Protein AF-A0A4Q5P368-F1 (afdb_monomer_lite)

Structure (mmCIF, N/CA/C/O backbone):
data_AF-A0A4Q5P368-F1
#
_entry.id   AF-A0A4Q5P368-F1
#
loop_
_atom_site.group_PDB
_atom_site.id
_atom_site.type_symbol
_atom_site.label_atom_id
_atom_site.label_alt_id
_atom_site.label_comp_id
_atom_site.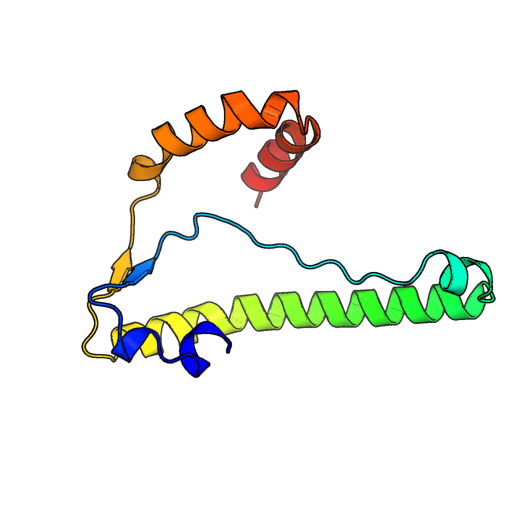label_asym_id
_atom_site.label_entity_id
_atom_site.label_seq_id
_atom_site.pdbx_PDB_ins_code
_atom_site.Cartn_x
_atom_site.Cartn_y
_atom_site.Cartn_z
_atom_site.occupancy
_atom_site.B_iso_or_equiv
_atom_site.auth_seq_id
_atom_site.auth_comp_id
_atom_site.auth_asym_id
_atom_site.auth_atom_id
_atom_site.pdbx_PDB_model_num
ATOM 1 N N . GLU A 1 1 ? -14.107 0.255 -7.461 1.00 48.56 1 GLU A N 1
ATOM 2 C CA . GLU A 1 1 ? -14.851 -0.869 -8.083 1.00 48.56 1 GLU A CA 1
ATOM 3 C C . GLU A 1 1 ? -14.920 -2.157 -7.254 1.00 48.56 1 GLU A C 1
ATOM 5 O O . GLU A 1 1 ? -16.021 -2.651 -7.049 1.00 48.56 1 GLU A O 1
ATOM 10 N N . PHE A 1 2 ? -13.805 -2.717 -6.761 1.00 55.09 2 PHE A N 1
ATOM 11 C CA . PHE A 1 2 ? -13.791 -4.059 -6.141 1.00 55.09 2 PHE A CA 1
ATOM 12 C C . PHE A 1 2 ? -14.780 -4.252 -4.971 1.00 55.09 2 PHE A C 1
ATOM 14 O O . PHE A 1 2 ? -15.536 -5.217 -4.956 1.00 55.09 2 PHE A O 1
ATOM 21 N N . SER A 1 3 ? -14.831 -3.333 -4.006 1.00 58.19 3 SER A N 1
ATOM 22 C CA . SER A 1 3 ? -15.691 -3.461 -2.816 1.00 58.19 3 SER A CA 1
ATOM 23 C C . SER A 1 3 ? -17.192 -3.336 -3.111 1.00 58.19 3 SER A C 1
ATOM 25 O O . SER A 1 3 ? -17.991 -4.014 -2.466 1.00 58.19 3 SER A O 1
ATOM 27 N N . TRP A 1 4 ? -17.582 -2.517 -4.093 1.00 58.75 4 TRP A N 1
ATOM 28 C CA . TRP A 1 4 ? -18.972 -2.428 -4.556 1.00 58.75 4 TRP A CA 1
ATOM 29 C C . TRP A 1 4 ? -19.362 -3.655 -5.378 1.00 58.75 4 TRP A C 1
ATOM 31 O O . TRP A 1 4 ? -20.405 -4.254 -5.139 1.00 58.75 4 TRP A O 1
ATOM 41 N N . ASN A 1 5 ? -18.497 -4.091 -6.295 1.00 64.62 5 ASN A N 1
ATOM 42 C CA . ASN A 1 5 ? -18.799 -5.208 -7.191 1.00 64.62 5 ASN A CA 1
ATOM 43 C C . ASN A 1 5 ? -18.919 -6.547 -6.442 1.00 64.62 5 ASN A C 1
ATOM 45 O O . ASN A 1 5 ? -19.706 -7.399 -6.845 1.00 64.62 5 ASN A O 1
ATOM 49 N N . GLN A 1 6 ? -18.213 -6.711 -5.318 1.00 74.62 6 GLN A N 1
ATOM 50 C CA . GLN A 1 6 ? -18.324 -7.893 -4.449 1.00 74.62 6 GLN A CA 1
ATOM 51 C C . GLN A 1 6 ? -19.521 -7.846 -3.481 1.00 74.62 6 GLN A C 1
ATOM 53 O O . GLN A 1 6 ? -19.762 -8.806 -2.752 1.00 74.62 6 GLN A O 1
ATOM 58 N N . ARG A 1 7 ? -20.293 -6.749 -3.476 1.00 82.25 7 ARG A N 1
ATOM 59 C CA . ARG A 1 7 ? -21.548 -6.604 -2.722 1.00 82.25 7 ARG A CA 1
ATOM 60 C C . ARG A 1 7 ? -21.441 -6.952 -1.237 1.00 82.25 7 ARG A C 1
ATOM 62 O O . ARG A 1 7 ? -22.331 -7.582 -0.662 1.00 82.25 7 ARG A O 1
ATOM 69 N N . PHE A 1 8 ? -20.370 -6.502 -0.579 1.00 80.25 8 PHE A N 1
ATOM 70 C CA . PHE A 1 8 ? -20.210 -6.700 0.867 1.00 80.25 8 PHE A CA 1
ATOM 71 C C . PHE A 1 8 ? -21.335 -6.051 1.689 1.00 80.25 8 PHE A C 1
ATOM 73 O O . PHE A 1 8 ? -21.590 -6.498 2.809 1.00 80.25 8 PHE A O 1
ATOM 80 N N . ASP A 1 9 ? -22.066 -5.087 1.112 1.00 79.12 9 ASP A N 1
ATOM 81 C CA . ASP A 1 9 ? -23.310 -4.526 1.655 1.00 79.12 9 ASP A CA 1
ATOM 82 C C . ASP A 1 9 ? -24.394 -5.587 1.910 1.00 79.12 9 ASP A C 1
ATOM 84 O O . ASP A 1 9 ? -25.268 -5.383 2.748 1.00 79.12 9 ASP A O 1
ATOM 88 N N . LYS A 1 10 ? -24.350 -6.728 1.211 1.00 84.31 10 LYS A N 1
ATOM 89 C CA . LYS A 1 10 ? -25.359 -7.794 1.316 1.00 84.31 10 LYS A CA 1
ATOM 90 C C . LYS A 1 10 ? -25.102 -8.810 2.413 1.00 84.31 10 LYS A C 1
ATOM 92 O O . LYS A 1 10 ? -26.034 -9.496 2.822 1.00 84.31 10 LYS A O 1
ATOM 97 N N . VAL A 1 11 ? -23.861 -8.925 2.869 1.00 87.19 11 VAL A N 1
ATOM 98 C CA . VAL A 1 11 ? -23.447 -9.951 3.840 1.00 87.19 11 VAL A CA 1
ATOM 99 C C . VAL A 1 11 ? -22.921 -9.352 5.142 1.00 87.19 11 VAL A C 1
ATOM 101 O O . VAL A 1 11 ? -22.904 -10.027 6.171 1.00 87.19 11 VAL A O 1
ATOM 104 N N . SER A 1 12 ? -22.517 -8.082 5.126 1.00 88.69 12 SER A N 1
ATOM 105 C CA . SER A 1 12 ? -21.991 -7.390 6.302 1.00 88.69 12 SER A CA 1
ATOM 106 C C . SER A 1 12 ? -23.112 -6.821 7.164 1.00 88.69 12 SER A C 1
ATOM 108 O O . SER A 1 12 ? -24.050 -6.205 6.667 1.00 88.69 12 SER A O 1
ATOM 110 N N . LYS A 1 13 ? -22.979 -6.961 8.486 1.00 91.38 13 LYS A N 1
ATOM 111 C CA . LYS A 1 13 ? -23.882 -6.312 9.455 1.00 91.38 13 LYS A CA 1
ATOM 112 C C . LYS A 1 13 ? -23.546 -4.838 9.690 1.00 91.38 13 LYS A C 1
ATOM 114 O O . LYS A 1 13 ? -24.386 -4.094 10.182 1.00 91.38 13 LYS A O 1
ATOM 119 N N . SER A 1 14 ? -22.318 -4.431 9.380 1.00 91.50 14 SER A N 1
ATOM 120 C CA . SER A 1 14 ? -21.825 -3.060 9.507 1.00 91.50 14 SER A CA 1
ATOM 121 C C . SER A 1 14 ? -20.570 -2.866 8.667 1.00 91.50 14 SER A C 1
ATOM 123 O O . SER A 1 14 ? -19.815 -3.819 8.475 1.00 91.50 14 SER A O 1
ATOM 125 N N . ILE A 1 15 ? -20.309 -1.629 8.254 1.00 90.31 15 ILE A N 1
ATOM 126 C CA . ILE A 1 15 ? -19.070 -1.214 7.591 1.00 90.31 15 ILE A CA 1
ATOM 127 C C . ILE A 1 15 ? -18.364 -0.192 8.485 1.00 90.31 15 ILE A C 1
ATOM 129 O O . ILE A 1 15 ? -18.986 0.761 8.955 1.00 90.31 15 ILE A O 1
ATOM 133 N N . LEU A 1 16 ? -17.065 -0.388 8.714 1.00 91.38 16 LEU A N 1
ATOM 134 C CA . LEU A 1 16 ? -16.217 0.554 9.440 1.00 91.38 16 LEU A CA 1
ATOM 135 C C . LEU A 1 16 ? -15.286 1.257 8.451 1.00 91.38 16 LEU A C 1
ATOM 137 O O . LEU A 1 16 ? -14.419 0.623 7.853 1.00 91.38 16 LEU A O 1
ATOM 141 N N . GLN A 1 17 ? -15.459 2.565 8.288 1.00 90.50 17 GLN A N 1
ATOM 142 C CA . GLN A 1 17 ? -14.540 3.403 7.530 1.00 90.50 17 GLN A CA 1
ATOM 143 C C . GLN A 1 17 ? -13.384 3.796 8.453 1.00 90.50 17 GLN A C 1
ATOM 145 O O . GLN A 1 17 ? -13.536 4.627 9.348 1.00 90.50 17 GLN A O 1
ATOM 150 N N . MET A 1 18 ? -12.244 3.129 8.272 1.00 88.56 18 MET A N 1
ATOM 151 C CA . MET A 1 18 ? -11.078 3.274 9.150 1.00 88.56 18 MET A CA 1
ATOM 152 C C . MET A 1 18 ? -9.883 3.929 8.464 1.00 88.56 18 MET A C 1
ATOM 154 O O . MET A 1 18 ? -9.043 4.491 9.154 1.00 88.56 18 MET A O 1
A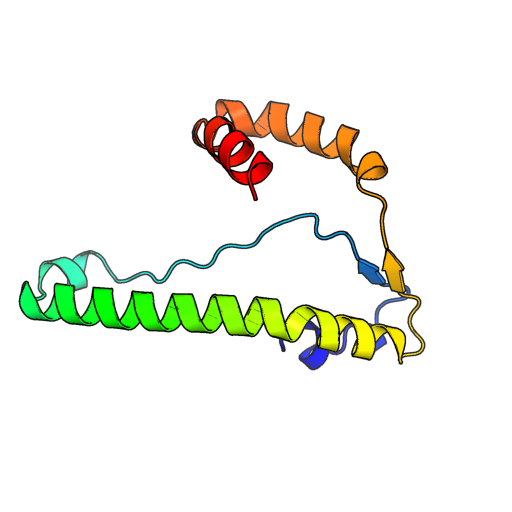TOM 158 N N . ASN A 1 19 ? -9.774 3.798 7.136 1.00 86.62 19 ASN A N 1
ATOM 159 C CA . ASN A 1 19 ? -8.605 4.203 6.344 1.00 86.62 19 ASN A CA 1
ATOM 160 C C . ASN A 1 19 ? -7.275 3.766 6.994 1.00 86.62 19 ASN A C 1
ATOM 162 O O . ASN A 1 19 ? -6.283 4.484 6.985 1.00 86.62 19 ASN A O 1
ATOM 166 N N . ALA A 1 20 ? -7.287 2.572 7.601 1.00 85.25 20 ALA A N 1
ATOM 167 C CA . ALA A 1 20 ? -6.251 2.114 8.525 1.00 85.25 20 ALA A CA 1
ATOM 168 C C . ALA A 1 20 ? -4.984 1.595 7.832 1.00 85.25 20 ALA A C 1
ATOM 170 O O . ALA A 1 20 ? -3.939 1.489 8.468 1.00 85.25 20 ALA A O 1
ATOM 171 N N . VAL A 1 21 ? -5.077 1.225 6.552 1.00 85.69 21 VAL A N 1
ATOM 172 C CA . VAL A 1 21 ? -3.956 0.683 5.779 1.00 85.69 21 VAL A CA 1
ATOM 173 C C . VAL A 1 21 ? -3.989 1.267 4.376 1.00 85.69 21 VAL A C 1
ATOM 175 O O . VAL A 1 21 ? -5.005 1.192 3.688 1.00 85.69 21 VAL A O 1
ATOM 178 N N . PHE A 1 22 ? -2.847 1.793 3.943 1.00 83.12 22 PHE A N 1
ATOM 179 C CA . PH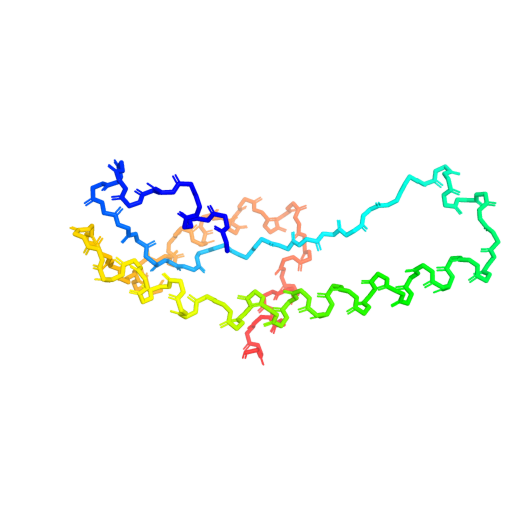E A 1 22 ? -2.587 2.107 2.546 1.00 83.12 22 PHE A CA 1
ATOM 180 C C . PHE A 1 22 ? -2.029 0.863 1.847 1.00 83.12 22 PHE A C 1
ATOM 182 O O . PHE A 1 22 ? -1.052 0.274 2.311 1.00 83.12 22 PHE A O 1
ATOM 189 N N . MET A 1 23 ? -2.657 0.446 0.747 1.00 84.94 23 MET A N 1
ATOM 190 C CA . MET A 1 23 ? -2.239 -0.716 -0.043 1.00 84.94 23 MET A CA 1
ATOM 191 C C . MET A 1 23 ? -1.593 -0.244 -1.352 1.00 84.94 23 MET A C 1
ATOM 193 O O . MET A 1 23 ? -2.308 -0.049 -2.336 1.00 84.94 23 MET A O 1
ATOM 197 N N . PRO A 1 24 ? -0.263 -0.032 -1.388 1.00 85.94 24 PRO A N 1
ATOM 198 C CA . PRO A 1 24 ? 0.416 0.367 -2.612 1.00 85.94 24 PRO A CA 1
ATOM 199 C C . PRO A 1 24 ? 0.392 -0.763 -3.643 1.00 85.94 24 PRO A C 1
ATOM 201 O O . PRO A 1 24 ? 0.470 -1.944 -3.301 1.00 85.94 24 PRO A O 1
ATOM 204 N N . MET A 1 25 ? 0.360 -0.385 -4.919 1.00 86.31 25 MET A N 1
ATOM 205 C CA . MET A 1 25 ? 0.548 -1.301 -6.038 1.00 86.31 25 MET A CA 1
ATOM 206 C C . MET A 1 25 ? 1.922 -1.074 -6.669 1.00 86.31 25 MET A C 1
ATOM 208 O O . MET A 1 25 ? 2.388 0.059 -6.782 1.00 86.31 25 MET A O 1
ATOM 212 N N . ALA A 1 26 ? 2.574 -2.161 -7.075 1.00 90.00 26 ALA A N 1
ATOM 213 C CA . ALA A 1 26 ? 3.817 -2.116 -7.825 1.00 90.00 26 ALA A CA 1
ATOM 214 C C . ALA A 1 26 ? 3.660 -2.926 -9.112 1.00 90.00 26 ALA A C 1
ATOM 216 O O . ALA A 1 26 ? 3.372 -4.124 -9.075 1.00 90.00 26 ALA A O 1
ATOM 217 N N . ALA A 1 27 ? 3.888 -2.278 -10.252 1.00 92.25 27 ALA A N 1
ATOM 218 C CA . ALA A 1 27 ? 4.022 -2.976 -11.519 1.00 92.25 27 ALA A CA 1
ATOM 219 C C . ALA A 1 27 ? 5.355 -3.735 -11.528 1.00 92.25 27 ALA A C 1
ATOM 221 O O . ALA A 1 27 ? 6.421 -3.146 -11.344 1.00 92.25 27 ALA A O 1
ATOM 222 N N . VAL A 1 28 ? 5.294 -5.049 -11.739 1.00 94.44 28 VAL A N 1
ATOM 223 C CA . VAL A 1 28 ? 6.473 -5.919 -11.760 1.00 94.44 28 VAL A CA 1
ATOM 224 C C . VAL A 1 28 ? 6.661 -6.540 -13.134 1.00 94.44 28 VAL A C 1
ATOM 226 O O . VAL A 1 28 ? 5.707 -6.923 -13.808 1.00 94.44 28 VAL A O 1
ATOM 229 N N . VAL A 1 29 ? 7.920 -6.674 -13.535 1.00 94.69 29 VAL A N 1
ATOM 230 C CA . VAL A 1 29 ? 8.334 -7.380 -14.747 1.00 94.69 29 VAL A CA 1
ATOM 231 C C . VAL A 1 29 ? 9.323 -8.471 -14.362 1.00 94.69 29 VAL A C 1
ATOM 233 O O . VAL A 1 29 ? 10.117 -8.310 -13.435 1.00 94.69 29 VAL A O 1
ATOM 236 N N . SER A 1 30 ? 9.287 -9.599 -15.073 1.00 97.38 30 SER A N 1
ATOM 237 C CA . SER A 1 30 ? 10.282 -10.656 -14.890 1.00 97.38 30 SER A CA 1
ATOM 238 C C . SER A 1 30 ? 11.687 -10.091 -15.092 1.00 97.38 30 SER A C 1
ATOM 240 O O . SER A 1 30 ? 12.006 -9.596 -16.173 1.00 97.38 30 SER A O 1
ATOM 242 N N . GLY A 1 31 ? 12.546 -10.213 -14.075 1.00 97.06 31 GLY A N 1
ATOM 243 C CA . GLY A 1 31 ? 13.923 -9.720 -14.145 1.00 97.06 31 GLY A CA 1
ATOM 244 C C . GLY A 1 31 ? 14.719 -10.346 -15.294 1.00 97.06 31 GLY A C 1
ATOM 245 O O . GLY A 1 31 ? 15.500 -9.660 -15.949 1.00 97.06 31 GLY A O 1
ATOM 246 N N . ARG A 1 32 ? 14.453 -11.621 -15.612 1.00 97.44 32 ARG A N 1
ATOM 247 C CA . ARG A 1 32 ? 15.065 -12.317 -16.755 1.00 97.44 32 ARG A CA 1
ATOM 248 C C . ARG A 1 32 ? 14.664 -11.682 -18.086 1.00 97.44 32 ARG A C 1
ATOM 250 O O . ARG A 1 32 ? 15.515 -11.479 -18.944 1.00 97.44 32 ARG A O 1
ATOM 257 N N . VAL A 1 33 ? 13.378 -11.374 -18.254 1.00 97.44 33 VAL A N 1
ATOM 258 C CA . VAL A 1 33 ? 12.879 -10.719 -19.473 1.00 97.44 33 VAL A CA 1
ATOM 259 C C . VAL A 1 33 ? 13.440 -9.307 -19.553 1.00 97.44 33 VAL A C 1
ATOM 261 O O . VAL A 1 33 ? 14.014 -8.942 -20.574 1.00 97.44 33 VAL A O 1
ATOM 264 N N . TRP A 1 34 ? 13.371 -8.554 -18.452 1.00 97.50 34 TRP A N 1
ATOM 265 C CA . TRP A 1 34 ? 13.880 -7.190 -18.379 1.00 97.50 34 TRP A CA 1
ATOM 266 C C . TRP A 1 34 ? 15.336 -7.095 -18.825 1.00 97.50 34 TRP A C 1
ATOM 268 O O . TRP A 1 34 ? 15.673 -6.236 -19.630 1.00 97.50 34 TRP A O 1
ATOM 278 N N . GLN A 1 35 ? 16.202 -8.006 -18.377 1.00 97.25 35 GLN A N 1
ATOM 279 C CA . GLN A 1 35 ? 17.613 -8.015 -18.774 1.00 97.25 35 GLN A CA 1
ATOM 280 C C . GLN A 1 35 ? 17.809 -8.105 -20.292 1.00 97.25 35 GLN A C 1
ATOM 282 O O . GLN A 1 35 ? 18.669 -7.400 -20.814 1.00 97.25 35 GLN A O 1
ATOM 287 N N . SER A 1 36 ? 16.986 -8.895 -20.990 1.00 97.44 36 SER A N 1
ATOM 288 C CA . SER A 1 36 ? 17.077 -9.081 -22.445 1.00 97.44 36 SER A CA 1
ATOM 289 C C . SER A 1 36 ? 16.564 -7.904 -23.282 1.00 97.44 36 SER A C 1
ATOM 291 O O . SER A 1 36 ? 16.820 -7.866 -24.482 1.00 97.44 36 SER A O 1
ATOM 293 N N . LEU A 1 37 ? 15.862 -6.940 -22.675 1.00 97.69 37 LEU A N 1
ATOM 294 C CA . LEU A 1 37 ? 15.295 -5.814 -23.415 1.00 97.69 37 LEU A CA 1
ATOM 295 C C . LEU A 1 37 ? 16.355 -4.749 -23.763 1.00 97.69 37 LEU A C 1
ATOM 297 O O . LEU A 1 37 ? 17.185 -4.402 -22.905 1.00 97.69 37 LEU A O 1
ATOM 301 N N . PRO A 1 38 ? 16.297 -4.169 -24.978 1.00 98.25 38 PRO A N 1
ATOM 302 C CA . PRO A 1 38 ? 17.042 -2.966 -25.337 1.00 98.25 38 PRO A CA 1
ATOM 303 C C . PRO A 1 38 ? 16.776 -1.798 -24.379 1.00 98.25 38 PRO A C 1
ATOM 305 O O . PRO A 1 38 ? 15.714 -1.699 -23.766 1.00 98.25 38 PRO A O 1
ATOM 308 N N . ALA A 1 39 ? 17.735 -0.874 -24.270 1.00 97.81 39 ALA A N 1
ATOM 309 C CA . ALA A 1 39 ? 17.597 0.302 -23.407 1.00 97.81 39 ALA A CA 1
ATOM 310 C C . ALA A 1 39 ? 16.392 1.181 -23.792 1.00 97.81 39 ALA A C 1
ATOM 312 O O . ALA A 1 39 ? 15.657 1.615 -22.909 1.00 97.81 39 ALA A O 1
ATOM 313 N N . ALA A 1 40 ? 16.152 1.368 -25.094 1.00 98.00 40 ALA A N 1
ATOM 314 C CA . ALA A 1 40 ? 15.015 2.140 -25.597 1.00 98.00 40 ALA A CA 1
ATOM 315 C C . ALA A 1 40 ? 13.664 1.535 -25.170 1.00 98.00 40 ALA A C 1
ATOM 317 O O . ALA A 1 40 ? 12.771 2.256 -24.732 1.00 98.00 40 ALA A O 1
ATOM 318 N N . ASP A 1 41 ? 13.537 0.206 -25.209 1.00 98.06 41 ASP A N 1
ATOM 319 C CA . ASP A 1 41 ? 12.310 -0.485 -24.802 1.00 98.06 41 ASP A CA 1
ATOM 320 C C . ASP A 1 41 ? 12.093 -0.386 -23.291 1.00 98.06 41 ASP A C 1
ATOM 322 O O . ASP A 1 41 ? 10.978 -0.144 -22.831 1.00 98.06 41 ASP A O 1
ATOM 326 N N . LYS A 1 42 ? 13.166 -0.516 -22.500 1.00 98.00 42 LYS A N 1
ATOM 327 C CA . LYS A 1 42 ? 13.110 -0.319 -21.044 1.00 98.00 42 LYS A CA 1
ATOM 328 C C . LYS A 1 42 ? 12.622 1.081 -20.689 1.00 98.00 42 LYS A C 1
ATOM 330 O O . LYS A 1 42 ? 11.777 1.230 -19.806 1.00 98.00 42 LYS A O 1
ATOM 335 N N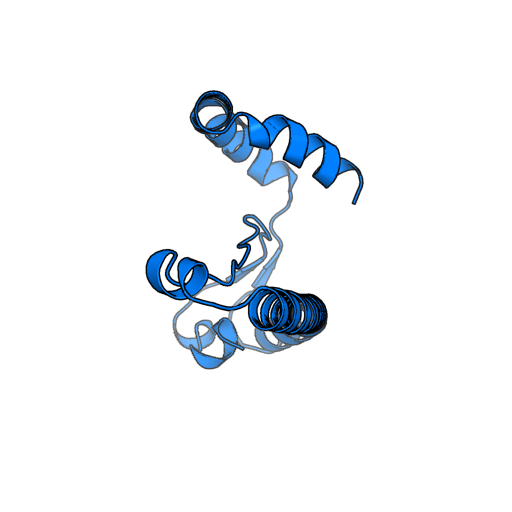 . GLU A 1 43 ? 13.141 2.099 -21.368 1.00 97.88 43 GLU A N 1
ATOM 336 C CA . GLU A 1 43 ? 12.732 3.488 -21.162 1.00 97.88 43 GLU A CA 1
ATOM 337 C C . GLU A 1 43 ? 11.259 3.694 -21.534 1.00 97.88 43 GLU A C 1
ATOM 339 O O . GLU A 1 43 ? 10.489 4.226 -20.728 1.00 97.88 43 GLU A O 1
ATOM 344 N N . LEU A 1 44 ? 10.845 3.199 -22.706 1.00 98.00 44 LEU A N 1
ATOM 345 C CA . LEU A 1 44 ? 9.461 3.280 -23.168 1.00 98.00 44 LEU A CA 1
ATOM 346 C C . LEU A 1 44 ? 8.495 2.621 -22.177 1.00 98.00 44 LEU A C 1
ATOM 348 O O . LEU A 1 44 ? 7.511 3.243 -21.772 1.00 98.00 44 LEU A O 1
ATOM 352 N N . ILE A 1 45 ? 8.793 1.390 -21.749 1.00 97.12 45 ILE A N 1
ATOM 353 C CA . ILE A 1 45 ? 7.975 0.651 -20.780 1.00 97.12 45 ILE A CA 1
ATOM 354 C C . ILE A 1 45 ? 7.915 1.408 -19.454 1.00 97.12 45 ILE A C 1
ATOM 356 O O . ILE A 1 45 ? 6.830 1.595 -18.912 1.00 97.12 45 ILE A O 1
ATOM 360 N N . THR A 1 46 ? 9.052 1.893 -18.947 1.00 96.12 46 THR A N 1
ATOM 361 C CA . THR A 1 46 ? 9.100 2.641 -17.679 1.00 96.12 46 THR A CA 1
ATOM 362 C C . THR A 1 46 ? 8.207 3.878 -17.735 1.00 96.12 46 THR A C 1
ATOM 364 O O . THR A 1 46 ? 7.416 4.115 -16.821 1.00 96.12 46 THR A O 1
ATOM 367 N N . LYS A 1 47 ? 8.287 4.647 -18.827 1.00 97.38 47 LYS A N 1
ATOM 368 C CA . LYS A 1 47 ? 7.473 5.852 -19.017 1.00 97.38 47 LYS A CA 1
ATOM 369 C C . LYS A 1 47 ? 5.981 5.524 -19.112 1.00 97.38 47 LYS A C 1
ATOM 371 O O . LYS A 1 47 ? 5.176 6.189 -18.462 1.00 97.38 47 LYS A O 1
ATOM 376 N N . ALA A 1 48 ? 5.620 4.505 -19.890 1.00 97.19 48 ALA A N 1
ATOM 377 C CA . ALA A 1 48 ? 4.230 4.085 -20.059 1.00 97.19 48 ALA A CA 1
ATOM 378 C C . ALA A 1 48 ? 3.624 3.570 -18.744 1.00 97.19 48 ALA A C 1
ATOM 380 O O . ALA A 1 48 ? 2.518 3.966 -18.373 1.00 97.19 48 ALA A O 1
ATOM 381 N N . VAL A 1 49 ? 4.371 2.741 -18.006 1.00 96.31 49 VAL A N 1
ATOM 382 C CA . VAL A 1 49 ? 3.957 2.225 -16.696 1.00 96.31 49 VAL A CA 1
ATOM 38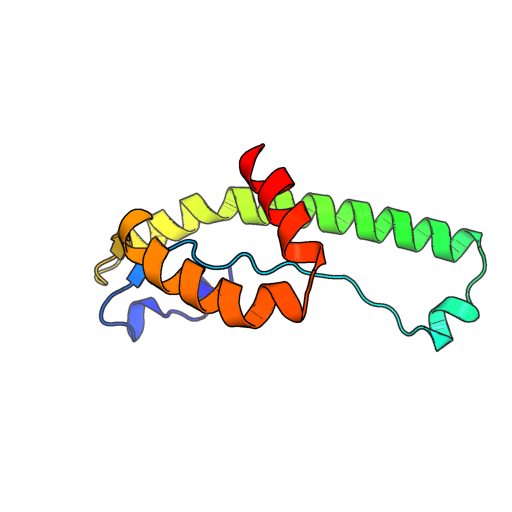3 C C . VAL A 1 49 ? 3.774 3.370 -15.712 1.00 96.31 49 VAL A C 1
ATOM 385 O O . VAL A 1 49 ? 2.715 3.452 -15.101 1.00 96.31 49 VAL A O 1
ATOM 388 N N . LYS A 1 50 ? 4.741 4.291 -15.602 1.00 95.38 50 LYS A N 1
ATOM 389 C CA . LYS A 1 50 ? 4.619 5.451 -14.710 1.00 95.38 50 LYS A CA 1
ATOM 390 C C . LYS A 1 50 ? 3.357 6.261 -15.009 1.00 95.38 50 LYS A C 1
ATOM 392 O O . LYS A 1 50 ? 2.555 6.474 -14.113 1.00 95.38 50 LYS A O 1
ATOM 397 N N . SER A 1 51 ? 3.144 6.625 -16.275 1.00 95.94 51 SER A N 1
ATOM 398 C CA . SER A 1 51 ? 1.955 7.384 -16.681 1.00 95.94 51 SER A CA 1
ATOM 399 C C . SER A 1 51 ? 0.649 6.660 -16.350 1.00 95.94 51 SER A C 1
ATOM 401 O O . SER A 1 51 ? -0.338 7.306 -16.014 1.00 95.94 51 SER A O 1
ATOM 403 N N . THR A 1 52 ? 0.628 5.332 -16.470 1.00 94.75 52 THR A N 1
ATOM 404 C CA . THR A 1 52 ? -0.561 4.528 -16.167 1.00 94.75 52 THR A CA 1
ATOM 405 C C . THR A 1 52 ? -0.802 4.442 -14.661 1.00 94.75 52 THR A C 1
ATOM 407 O O . THR A 1 52 ? -1.944 4.529 -14.223 1.00 94.75 52 THR A O 1
ATOM 410 N N . LEU A 1 53 ? 0.260 4.286 -13.864 1.00 93.69 53 LEU A N 1
ATOM 411 C CA . LEU A 1 53 ? 0.167 4.264 -12.405 1.00 93.69 53 LEU A CA 1
ATOM 412 C C . LEU A 1 53 ? -0.295 5.613 -11.854 1.00 93.69 53 LEU A C 1
ATOM 414 O O . LEU A 1 53 ? -1.182 5.626 -11.007 1.00 93.69 53 LEU A O 1
ATOM 418 N N . ASP A 1 54 ? 0.244 6.720 -12.369 1.00 92.56 54 ASP A N 1
ATOM 419 C CA . ASP A 1 54 ? -0.168 8.072 -11.975 1.00 92.56 54 ASP A CA 1
ATOM 420 C C . ASP A 1 54 ? -1.677 8.267 -12.234 1.00 92.56 54 ASP A C 1
ATOM 422 O O . ASP A 1 54 ? -2.419 8.644 -11.331 1.00 92.56 54 ASP A O 1
ATOM 426 N N . ALA A 1 55 ? -2.166 7.877 -13.419 1.00 93.38 55 ALA A N 1
ATOM 427 C CA . ALA A 1 55 ? -3.593 7.945 -13.743 1.00 93.38 55 ALA A CA 1
ATOM 428 C C . ALA A 1 55 ? -4.467 7.045 -12.845 1.00 93.38 55 ALA A C 1
ATOM 430 O O . ALA A 1 55 ? -5.554 7.451 -12.439 1.00 93.38 55 ALA A O 1
ATOM 431 N N . GLN A 1 56 ? -4.003 5.835 -12.508 1.00 90.31 56 GLN A N 1
ATOM 432 C CA . GLN A 1 56 ? -4.732 4.937 -11.602 1.00 90.31 56 GLN A CA 1
ATOM 433 C C . GLN A 1 56 ? -4.806 5.481 -10.173 1.00 90.31 56 GLN A C 1
ATOM 435 O O . GLN A 1 56 ? -5.815 5.273 -9.500 1.00 90.31 56 GLN A O 1
ATOM 440 N N . ILE A 1 57 ? -3.757 6.159 -9.697 1.00 89.12 57 ILE A N 1
ATOM 441 C CA . ILE A 1 57 ? -3.763 6.811 -8.381 1.00 89.12 57 ILE A CA 1
ATOM 442 C C . ILE A 1 57 ? -4.848 7.890 -8.349 1.00 89.12 57 ILE A C 1
ATOM 444 O O . ILE A 1 57 ? -5.677 7.880 -7.436 1.00 89.12 57 ILE A O 1
ATOM 448 N N . ASP A 1 58 ? -4.884 8.758 -9.362 1.00 90.62 58 ASP A N 1
ATOM 449 C CA . ASP A 1 58 ? -5.880 9.829 -9.467 1.00 90.62 58 ASP A CA 1
ATOM 450 C C . ASP A 1 58 ? -7.309 9.271 -9.550 1.00 90.62 58 ASP A C 1
ATOM 452 O O . ASP A 1 58 ? -8.213 9.750 -8.860 1.00 90.62 58 ASP A O 1
ATOM 456 N N . GLU A 1 59 ? -7.519 8.218 -10.345 1.00 90.12 59 GLU A N 1
ATOM 457 C CA . GLU A 1 59 ? -8.820 7.557 -10.474 1.00 90.12 59 GLU A CA 1
ATOM 458 C C . GLU A 1 59 ? -9.286 6.948 -9.145 1.00 90.12 59 GLU A C 1
ATOM 460 O O . GLU A 1 59 ? -10.427 7.161 -8.729 1.00 90.12 59 GLU A O 1
ATOM 465 N N . LEU A 1 60 ? -8.413 6.212 -8.449 1.00 86.06 60 LEU A N 1
ATOM 466 C CA . LEU A 1 60 ? -8.748 5.576 -7.174 1.00 86.06 60 LEU A CA 1
ATOM 467 C C . LEU A 1 60 ? -9.067 6.609 -6.091 1.00 86.06 60 LEU A C 1
ATOM 469 O O . LEU A 1 60 ? -10.075 6.463 -5.394 1.00 86.06 60 LEU A O 1
ATOM 473 N N . ALA A 1 61 ? -8.245 7.655 -5.980 1.00 86.12 61 ALA A N 1
ATOM 474 C CA . ALA A 1 61 ? -8.469 8.743 -5.033 1.00 86.12 61 ALA A CA 1
ATOM 475 C C . ALA A 1 61 ? -9.779 9.492 -5.334 1.00 86.12 61 ALA A C 1
ATOM 477 O O . ALA A 1 61 ? -10.546 9.803 -4.422 1.00 86.12 61 ALA A O 1
ATOM 478 N N . GLY A 1 62 ? -10.079 9.731 -6.615 1.00 88.81 62 GLY A N 1
ATOM 479 C CA . GLY A 1 62 ? -11.319 10.379 -7.042 1.00 88.81 62 GLY A CA 1
ATOM 480 C C . GLY A 1 62 ? -12.574 9.516 -6.864 1.00 88.81 62 GLY A C 1
ATOM 481 O O . GLY A 1 62 ? -13.660 10.048 -6.631 1.00 88.81 62 GLY A O 1
ATOM 482 N N . ALA A 1 63 ? -12.450 8.189 -6.950 1.00 87.25 63 ALA A N 1
ATOM 483 C CA . ALA A 1 63 ? -13.581 7.265 -6.865 1.00 87.25 63 ALA A CA 1
ATOM 484 C C . ALA A 1 63 ? -14.010 6.933 -5.423 1.00 87.25 63 ALA A C 1
ATOM 486 O O . ALA A 1 63 ? -15.170 6.567 -5.201 1.00 87.25 63 ALA A O 1
ATOM 487 N N . GLU A 1 64 ? -13.106 7.037 -4.443 1.00 86.44 64 GLU A N 1
ATOM 488 C CA . GLU A 1 64 ? -13.380 6.671 -3.045 1.00 86.44 64 GLU A CA 1
ATOM 489 C C . GLU A 1 64 ? -14.590 7.415 -2.435 1.00 86.44 64 GLU A C 1
ATOM 491 O O . GLU A 1 64 ? -15.455 6.744 -1.859 1.00 86.44 64 GLU A O 1
ATOM 496 N N . PRO A 1 65 ? -14.758 8.745 -2.597 1.00 88.94 65 PRO A N 1
ATOM 497 C CA . PRO A 1 65 ? -15.917 9.450 -2.049 1.00 88.94 65 PRO A CA 1
ATOM 498 C C . PRO A 1 65 ? -17.255 8.927 -2.585 1.00 88.94 65 PRO A C 1
ATOM 500 O O . PRO A 1 65 ? -18.180 8.674 -1.813 1.00 88.94 65 PRO A O 1
ATOM 503 N N . ALA A 1 66 ? -17.355 8.703 -3.899 1.00 89.06 66 ALA A N 1
ATOM 504 C CA . ALA A 1 66 ? -18.576 8.192 -4.523 1.00 89.06 66 ALA A CA 1
ATOM 505 C C . ALA A 1 66 ? -18.915 6.776 -4.031 1.00 89.06 66 ALA A C 1
ATOM 507 O O . ALA A 1 66 ? -20.079 6.438 -3.807 1.00 89.06 66 ALA A O 1
ATOM 508 N N . LEU A 1 67 ? -17.892 5.949 -3.812 1.00 86.94 67 LEU A N 1
ATOM 509 C CA . LEU A 1 67 ? -18.049 4.616 -3.245 1.00 86.94 67 LEU A CA 1
ATOM 510 C C . LEU A 1 67 ? -18.595 4.663 -1.807 1.00 86.94 67 LEU A C 1
ATOM 512 O O . LEU A 1 67 ? -19.482 3.876 -1.468 1.00 86.94 67 LEU A O 1
ATOM 516 N N . ILE A 1 68 ? -18.097 5.578 -0.972 1.00 87.88 68 ILE A N 1
ATOM 517 C CA . ILE A 1 68 ? -18.593 5.770 0.398 1.00 87.88 68 ILE A CA 1
ATOM 518 C C . ILE A 1 68 ? -20.070 6.184 0.383 1.00 87.88 68 ILE A C 1
ATOM 520 O O . ILE A 1 68 ? -20.868 5.623 1.137 1.00 87.88 68 ILE A O 1
ATOM 524 N N . GLU A 1 69 ? -20.452 7.118 -0.490 1.00 89.38 69 GLU A N 1
ATOM 525 C CA . GLU A 1 69 ? -21.849 7.549 -0.627 1.00 89.38 69 GLU A CA 1
ATOM 526 C C . GLU A 1 69 ? -22.765 6.406 -1.086 1.00 89.38 69 GLU A C 1
ATOM 528 O O . GLU A 1 69 ? -23.838 6.210 -0.511 1.00 89.38 69 GLU A O 1
ATOM 533 N N . ASN A 1 70 ? -22.310 5.568 -2.023 1.00 88.31 70 ASN A N 1
ATOM 534 C CA . ASN A 1 70 ? -23.049 4.367 -2.419 1.00 88.31 70 ASN A CA 1
ATOM 535 C C . ASN A 1 70 ? -23.317 3.439 -1.226 1.00 88.31 70 ASN A C 1
ATOM 537 O O . ASN A 1 70 ? -24.433 2.939 -1.089 1.00 88.31 70 ASN A O 1
ATOM 541 N N . PHE A 1 71 ? -22.336 3.229 -0.339 1.00 87.50 71 PHE A N 1
ATOM 542 C CA . PHE A 1 71 ? -22.531 2.409 0.861 1.00 87.50 71 PHE A CA 1
ATOM 543 C C . PHE A 1 71 ? -23.476 3.053 1.878 1.00 87.50 71 PHE A C 1
ATOM 545 O O . PHE A 1 71 ? -24.322 2.349 2.433 1.00 87.50 71 PHE A O 1
ATOM 552 N N . LYS A 1 72 ? -23.393 4.371 2.093 1.00 87.38 72 LYS A N 1
ATOM 553 C CA . LYS A 1 72 ? -24.329 5.101 2.968 1.00 87.38 72 LYS A CA 1
ATOM 554 C C . LYS A 1 72 ? -25.774 5.050 2.465 1.00 87.38 72 LYS A C 1
ATOM 556 O O . LYS A 1 72 ? -26.691 5.082 3.278 1.00 87.38 72 LYS A O 1
ATOM 561 N N . GLY A 1 73 ? -25.979 4.941 1.150 1.00 87.00 73 GLY A N 1
ATOM 562 C CA . GLY A 1 73 ? -27.299 4.766 0.537 1.00 87.00 73 GLY A CA 1
ATOM 563 C C . GLY A 1 73 ? -27.909 3.368 0.709 1.00 87.00 73 GLY A C 1
ATOM 564 O O . GLY A 1 73 ? -29.055 3.146 0.317 1.00 87.00 73 GLY A O 1
ATOM 565 N N . THR A 1 74 ? -27.172 2.408 1.271 1.00 87.56 74 THR A N 1
ATOM 566 C CA . THR A 1 74 ? -27.679 1.055 1.539 1.00 87.56 74 THR A CA 1
ATOM 567 C C . THR A 1 74 ? -28.257 0.920 2.951 1.00 87.56 74 THR A C 1
ATOM 569 O O . THR A 1 74 ? -28.178 1.823 3.776 1.00 87.56 74 THR A O 1
ATOM 572 N N . SER A 1 75 ? -28.824 -0.249 3.263 1.00 86.94 75 SER A N 1
ATOM 573 C CA . SER A 1 75 ? -29.315 -0.566 4.607 1.00 86.94 75 SER A CA 1
ATOM 574 C C . SER A 1 75 ? -28.219 -0.987 5.597 1.00 86.94 75 SER A C 1
ATOM 576 O O . SER A 1 75 ? -28.539 -1.216 6.764 1.00 86.94 75 SER A O 1
ATOM 578 N N . VAL A 1 76 ? -26.957 -1.155 5.168 1.00 89.81 76 VAL A N 1
ATOM 579 C CA . VAL A 1 76 ? -25.871 -1.525 6.090 1.00 89.81 76 VAL A CA 1
ATOM 580 C C . VAL A 1 76 ? -25.352 -0.275 6.813 1.00 89.81 76 VAL A C 1
ATOM 582 O O . VAL A 1 76 ? -25.020 0.718 6.167 1.00 89.81 76 VAL A O 1
ATOM 585 N N . PRO A 1 77 ? -25.253 -0.279 8.154 1.00 91.25 77 PRO A N 1
ATOM 586 C CA . PRO A 1 77 ? -24.740 0.870 8.885 1.00 91.25 77 PRO A CA 1
ATOM 587 C C . PRO A 1 77 ? -23.248 1.076 8.602 1.00 91.25 77 PRO A C 1
ATOM 589 O O . PRO A 1 77 ? -22.425 0.204 8.897 1.00 91.25 77 PRO A O 1
ATOM 592 N N . VAL A 1 78 ? -22.906 2.256 8.086 1.00 91.38 78 VAL A N 1
ATOM 593 C CA . VAL A 1 78 ? -21.527 2.715 7.867 1.00 91.38 78 VAL A CA 1
ATOM 594 C C . VAL A 1 78 ? -21.112 3.624 9.024 1.00 91.38 78 VAL A C 1
ATOM 596 O O . VAL A 1 78 ? -21.839 4.555 9.370 1.00 91.38 78 VAL A O 1
ATOM 599 N N . ARG A 1 79 ? -19.957 3.362 9.644 1.00 92.06 79 ARG A N 1
ATOM 600 C CA . ARG A 1 79 ? -19.433 4.153 10.769 1.00 92.06 79 ARG A CA 1
ATOM 601 C C . ARG A 1 79 ? -17.997 4.580 10.508 1.00 92.06 79 ARG A C 1
ATOM 603 O O . ARG A 1 79 ? -17.159 3.736 10.207 1.00 92.06 79 ARG A O 1
ATOM 610 N N . GLN A 1 80 ? -17.712 5.864 10.689 1.00 91.44 80 GLN A N 1
ATOM 611 C CA . GLN A 1 80 ? -16.343 6.369 10.721 1.00 91.44 80 GLN A CA 1
ATOM 612 C C . GLN A 1 80 ? -15.695 6.005 12.060 1.00 91.44 80 GLN A C 1
ATOM 614 O O . GLN A 1 80 ? -16.282 6.252 13.115 1.00 91.44 80 GLN A O 1
ATOM 619 N N . VAL A 1 81 ? -14.489 5.442 12.020 1.00 90.81 81 VAL A N 1
ATOM 620 C CA . VAL A 1 81 ? -13.670 5.213 13.219 1.00 90.81 81 VAL A CA 1
ATOM 621 C C . VAL A 1 81 ? -12.775 6.427 13.450 1.00 90.81 81 VAL A C 1
ATOM 623 O O . VAL A 1 81 ? -12.216 6.982 12.502 1.00 90.81 81 VAL A O 1
ATOM 626 N N . ALA A 1 82 ? -12.663 6.868 14.704 1.00 88.19 82 ALA A N 1
ATOM 627 C CA . ALA A 1 82 ? -11.805 7.991 15.051 1.00 88.19 82 ALA A CA 1
ATOM 628 C C . ALA A 1 82 ? -10.339 7.541 15.092 1.00 88.19 82 ALA A C 1
ATOM 630 O O . ALA A 1 82 ? -10.018 6.510 15.678 1.00 88.19 82 ALA A O 1
ATOM 631 N N . THR A 1 83 ? -9.431 8.345 14.538 1.00 83.19 83 THR A N 1
ATOM 632 C CA . THR A 1 83 ? -7.994 8.021 14.484 1.00 83.19 83 THR A CA 1
ATOM 633 C C . THR A 1 83 ? -7.404 7.731 15.864 1.00 83.19 83 THR A C 1
ATOM 635 O O . THR A 1 83 ? -6.621 6.795 16.009 1.00 83.19 83 THR A O 1
ATOM 638 N N . LYS A 1 84 ? -7.848 8.457 16.899 1.00 87.12 84 LYS A N 1
ATOM 639 C CA . LYS A 1 84 ? -7.429 8.246 18.295 1.00 87.12 84 LYS A CA 1
ATOM 640 C C . LYS A 1 84 ? -7.648 6.807 18.784 1.00 87.12 84 LYS A C 1
ATOM 642 O O . LYS A 1 84 ? -6.872 6.299 19.583 1.00 87.12 84 LYS A O 1
ATOM 647 N N . ASP A 1 85 ? -8.673 6.126 18.266 1.00 86.44 85 ASP A N 1
ATOM 648 C CA . ASP A 1 85 ? -9.019 4.761 18.671 1.00 86.44 85 ASP A CA 1
ATOM 649 C C . ASP A 1 85 ? -8.024 3.732 18.088 1.00 86.44 85 ASP A C 1
ATOM 651 O O . ASP A 1 85 ? -8.059 2.555 18.444 1.00 86.44 85 ASP A O 1
ATOM 655 N N . THR A 1 86 ? -7.118 4.166 17.200 1.00 87.31 86 THR A N 1
ATOM 656 C CA . THR A 1 86 ? -6.128 3.316 16.518 1.00 87.31 86 THR A CA 1
ATOM 657 C C . THR A 1 86 ? -4.702 3.469 17.055 1.00 87.31 86 THR A C 1
ATOM 659 O O . THR A 1 86 ? -3.859 2.616 16.777 1.00 87.31 86 THR A O 1
ATOM 662 N N . GLU A 1 87 ? -4.423 4.492 17.871 1.00 89.62 87 GLU A N 1
ATOM 663 C CA . GLU A 1 87 ? -3.065 4.842 18.326 1.00 89.62 87 GLU A CA 1
ATOM 664 C C . GLU A 1 87 ? -2.357 3.685 19.043 1.00 89.62 87 GLU A C 1
ATOM 666 O O . GLU A 1 87 ? -1.203 3.374 18.744 1.00 89.62 87 GLU A O 1
ATOM 671 N N . ALA A 1 88 ? -3.066 2.993 19.941 1.00 93.19 88 ALA A N 1
ATOM 672 C CA . ALA A 1 88 ? -2.516 1.852 20.671 1.00 93.19 88 ALA A CA 1
ATOM 673 C C . ALA A 1 88 ? -2.127 0.698 19.730 1.00 93.19 88 ALA A C 1
ATOM 675 O O . ALA A 1 88 ? -1.071 0.091 19.890 1.00 93.19 88 ALA A O 1
ATOM 676 N N . VAL A 1 89 ? -2.952 0.422 18.715 1.00 92.75 89 VAL A N 1
ATOM 677 C CA . VAL A 1 89 ? -2.686 -0.637 17.730 1.00 92.75 89 VAL A CA 1
ATOM 678 C C . VAL A 1 89 ? -1.506 -0.263 16.834 1.00 92.75 89 VAL A C 1
ATOM 680 O O . VAL A 1 89 ? -0.664 -1.113 16.547 1.00 92.75 89 VAL A O 1
ATOM 683 N N . ILE A 1 90 ? -1.400 1.007 16.434 1.00 91.50 90 ILE A N 1
ATOM 684 C CA . ILE A 1 90 ? -0.268 1.515 15.649 1.00 91.50 90 ILE A CA 1
ATOM 685 C C . ILE A 1 90 ? 1.040 1.386 16.445 1.00 91.50 90 ILE A C 1
ATOM 687 O O . ILE A 1 90 ? 2.051 0.958 15.889 1.00 91.50 90 ILE A O 1
ATOM 691 N N . ALA A 1 91 ? 1.022 1.690 17.746 1.00 93.62 91 ALA A N 1
ATOM 692 C CA . ALA A 1 91 ? 2.195 1.544 18.606 1.00 93.62 91 ALA A CA 1
ATOM 693 C C . ALA A 1 91 ? 2.655 0.079 18.733 1.00 93.62 91 ALA A C 1
ATOM 695 O O . ALA A 1 91 ? 3.855 -0.195 18.694 1.00 93.62 91 ALA A O 1
ATOM 696 N N . GLU A 1 92 ? 1.728 -0.878 18.845 1.00 95.75 92 GLU A N 1
ATOM 697 C CA . GLU A 1 92 ? 2.075 -2.308 18.842 1.00 95.75 92 GLU A CA 1
ATOM 698 C C . GLU A 1 92 ? 2.607 -2.774 17.481 1.00 95.75 92 GLU A C 1
ATOM 700 O O . GLU A 1 92 ? 3.582 -3.528 17.420 1.00 95.75 92 GLU A O 1
ATOM 705 N N . PHE A 1 93 ? 2.026 -2.285 16.382 1.00 94.38 93 PHE A N 1
ATOM 706 C CA . PHE A 1 93 ? 2.540 -2.546 15.038 1.00 94.38 93 PHE A CA 1
ATOM 707 C C . PHE A 1 93 ? 3.994 -2.068 14.901 1.00 94.38 93 PHE A C 1
ATOM 709 O O . PHE A 1 93 ? 4.854 -2.811 14.423 1.00 94.38 93 PHE A O 1
ATOM 716 N N . ASP A 1 94 ? 4.303 -0.869 15.389 1.00 94.12 94 ASP A N 1
ATOM 717 C CA . ASP A 1 94 ? 5.646 -0.291 15.310 1.00 94.12 94 ASP A CA 1
ATOM 718 C C . ASP A 1 94 ? 6.705 -1.080 16.059 1.00 94.12 94 ASP A C 1
ATOM 720 O O . ASP A 1 94 ? 7.807 -1.271 15.536 1.00 94.12 94 ASP A O 1
ATOM 724 N N . LYS A 1 95 ? 6.375 -1.586 17.251 1.00 96.44 95 LYS A N 1
ATOM 725 C CA . LYS A 1 95 ? 7.288 -2.436 18.028 1.00 96.44 95 LYS A CA 1
ATOM 726 C C . LYS A 1 95 ? 7.749 -3.653 17.226 1.00 96.44 95 LYS A C 1
ATOM 728 O O . LYS A 1 95 ? 8.895 -4.078 17.357 1.00 96.44 95 LYS A O 1
ATOM 733 N N . ILE A 1 96 ? 6.869 -4.203 16.391 1.00 96.69 96 ILE A N 1
ATOM 734 C CA . ILE A 1 96 ? 7.155 -5.382 15.568 1.00 96.69 96 ILE A CA 1
ATOM 735 C C . ILE A 1 96 ? 7.893 -4.993 14.284 1.00 96.69 96 ILE A C 1
ATOM 737 O O . ILE A 1 96 ? 8.846 -5.674 13.890 1.00 96.69 96 ILE A O 1
ATOM 741 N N . TRP A 1 97 ? 7.438 -3.935 13.609 1.00 96.31 97 TRP A N 1
ATOM 742 C CA . TRP A 1 97 ? 7.809 -3.670 12.219 1.00 96.31 97 TRP A CA 1
ATOM 743 C C . TRP A 1 97 ? 8.925 -2.651 12.034 1.00 96.31 97 TRP A C 1
ATOM 745 O O . TRP A 1 97 ? 9.694 -2.818 11.090 1.00 96.31 97 TRP A O 1
ATOM 755 N N . LEU A 1 98 ? 9.100 -1.668 12.923 1.00 94.88 98 LEU A N 1
ATOM 756 C CA . LEU A 1 98 ? 10.223 -0.725 12.812 1.00 94.88 98 LEU A CA 1
ATOM 757 C C . LEU A 1 98 ? 11.591 -1.434 12.781 1.00 94.88 98 LEU A C 1
ATOM 759 O O . LEU A 1 98 ? 12.407 -1.081 11.928 1.00 94.88 98 LEU A O 1
ATOM 763 N N . PRO A 1 99 ? 11.853 -2.477 13.601 1.00 95.75 99 PRO A N 1
ATOM 764 C CA . PRO A 1 99 ? 13.115 -3.214 13.520 1.00 95.75 99 PRO A CA 1
ATOM 765 C C . PRO A 1 99 ? 13.284 -4.019 12.221 1.00 95.75 99 PRO A C 1
ATOM 767 O O . PRO A 1 99 ? 14.407 -4.306 11.817 1.00 95.75 99 PRO A O 1
ATOM 770 N N . LYS A 1 100 ? 12.179 -4.421 11.575 1.00 97.00 100 LYS A N 1
ATOM 771 C CA . LYS A 1 100 ? 12.175 -5.280 10.374 1.00 97.00 100 LYS A CA 1
ATOM 772 C C . LYS A 1 100 ? 12.178 -4.482 9.072 1.00 97.00 100 LYS A C 1
ATOM 774 O O . LYS A 1 100 ? 12.677 -4.965 8.060 1.00 97.00 100 LYS A O 1
ATOM 779 N N . ALA A 1 101 ? 11.614 -3.282 9.098 1.00 94.75 101 ALA A N 1
ATOM 780 C CA . ALA A 1 101 ? 11.494 -2.386 7.962 1.00 94.75 101 ALA A CA 1
ATOM 781 C C . ALA A 1 101 ? 11.899 -0.966 8.389 1.00 94.75 101 ALA A C 1
ATOM 783 O O . ALA A 1 101 ? 11.035 -0.112 8.592 1.00 94.75 101 ALA A O 1
ATOM 784 N N . PRO A 1 102 ? 13.211 -0.678 8.494 1.00 92.00 102 PRO A N 1
ATOM 785 C CA . PRO A 1 102 ? 13.702 0.626 8.949 1.00 92.00 102 PRO A CA 1
ATOM 786 C C . PRO A 1 102 ? 13.194 1.808 8.108 1.00 92.00 102 PRO A C 1
ATOM 788 O O . PRO A 1 102 ? 13.040 2.914 8.619 1.00 92.00 102 PRO A O 1
ATOM 791 N N . VAL A 1 103 ? 12.865 1.561 6.832 1.00 93.88 103 VAL A N 1
ATOM 792 C CA . VAL A 1 103 ? 12.264 2.544 5.914 1.00 93.88 103 VAL A CA 1
ATOM 793 C C . VAL A 1 103 ? 10.952 3.140 6.443 1.00 93.88 103 VAL A C 1
ATOM 795 O O . VAL A 1 103 ? 10.616 4.271 6.103 1.00 93.88 103 VAL A O 1
ATOM 798 N N . LEU A 1 104 ? 10.233 2.427 7.320 1.00 92.88 104 LEU A N 1
ATOM 799 C CA . LEU A 1 104 ? 8.997 2.917 7.933 1.00 92.88 104 LEU A CA 1
ATOM 800 C C . LEU A 1 104 ? 9.206 4.212 8.727 1.00 92.88 104 LEU A C 1
ATOM 802 O O . LEU A 1 104 ? 8.306 5.049 8.752 1.00 92.88 104 LEU A O 1
ATOM 806 N N . ALA A 1 105 ? 10.377 4.411 9.340 1.00 93.25 105 ALA A N 1
ATOM 807 C CA . ALA A 1 105 ? 10.667 5.638 10.080 1.00 93.25 105 ALA A CA 1
ATOM 808 C C . ALA A 1 105 ? 10.675 6.872 9.161 1.00 93.25 105 ALA A C 1
ATOM 810 O O . ALA A 1 105 ? 10.090 7.899 9.500 1.00 93.25 105 ALA A O 1
ATOM 811 N N . GLU A 1 106 ? 11.283 6.760 7.978 1.00 94.12 106 GLU A N 1
ATOM 812 C CA . GLU A 1 106 ? 11.299 7.841 6.987 1.00 94.12 106 GLU A CA 1
ATOM 813 C C . GLU A 1 106 ? 9.936 8.011 6.312 1.00 94.12 106 GLU A C 1
ATOM 815 O O . GLU A 1 106 ? 9.458 9.134 6.171 1.00 94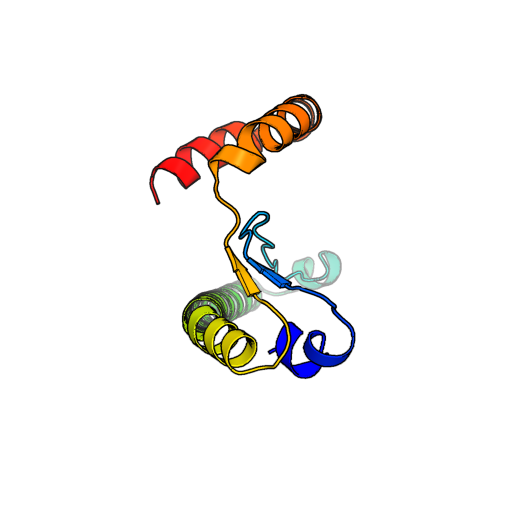.12 106 GLU A O 1
ATOM 820 N N . LEU A 1 107 ? 9.253 6.911 5.975 1.00 92.25 107 LEU A N 1
ATOM 821 C CA . LEU A 1 107 ? 7.905 6.975 5.400 1.00 92.25 107 LEU A CA 1
ATOM 822 C C . LEU A 1 107 ? 6.910 7.679 6.327 1.00 92.25 107 LEU A C 1
ATOM 824 O O . LEU A 1 107 ? 6.058 8.416 5.844 1.00 92.25 107 LEU A O 1
ATOM 828 N N . ARG A 1 108 ? 7.038 7.516 7.648 1.00 91.62 108 ARG A N 1
ATOM 829 C CA . ARG A 1 108 ? 6.228 8.262 8.623 1.00 91.62 108 ARG A CA 1
ATOM 830 C C . ARG A 1 108 ? 6.506 9.756 8.604 1.00 91.62 108 ARG A C 1
ATOM 832 O O . ARG A 1 108 ? 5.564 10.537 8.682 1.00 91.62 108 ARG A O 1
ATOM 839 N N . LYS A 1 109 ? 7.776 10.157 8.485 1.00 94.12 109 LYS A N 1
ATOM 840 C CA . LYS A 1 109 ? 8.138 11.576 8.366 1.00 94.12 109 LYS A CA 1
ATOM 841 C C . LYS A 1 109 ? 7.530 12.183 7.110 1.00 94.12 109 LYS A C 1
ATOM 843 O O . LYS A 1 109 ? 6.931 13.243 7.200 1.00 94.12 109 LYS A O 1
ATOM 848 N N . VAL A 1 110 ? 7.638 11.493 5.973 1.00 93.25 110 VAL A N 1
ATOM 849 C CA . VAL A 1 110 ? 7.025 11.944 4.715 1.00 93.25 110 VAL A CA 1
ATOM 850 C C . VAL A 1 110 ? 5.502 11.985 4.842 1.00 93.25 110 VAL A C 1
ATOM 852 O O . VAL A 1 110 ? 4.896 12.998 4.518 1.00 93.25 110 VAL A O 1
ATOM 855 N N . GLY A 1 111 ? 4.881 10.932 5.376 1.00 87.62 111 GLY A N 1
ATOM 856 C CA . GLY A 1 111 ? 3.431 10.867 5.564 1.00 87.62 111 GLY A CA 1
ATOM 857 C C . GLY A 1 111 ? 2.874 11.978 6.458 1.00 87.62 111 GLY A C 1
ATOM 858 O O . GLY A 1 111 ? 1.767 12.434 6.218 1.00 87.62 111 GLY A O 1
ATOM 859 N N . ALA A 1 112 ? 3.645 12.468 7.432 1.00 89.06 112 ALA A N 1
ATOM 860 C CA . ALA A 1 112 ? 3.255 13.604 8.271 1.00 89.06 112 ALA A CA 1
ATOM 861 C C . ALA A 1 112 ? 3.299 14.971 7.550 1.00 89.06 112 ALA A C 1
ATOM 863 O O . ALA A 1 112 ? 2.918 15.975 8.148 1.00 89.06 112 ALA A O 1
ATOM 864 N N . THR A 1 113 ? 3.796 15.028 6.308 1.00 91.44 113 THR A N 1
ATOM 865 C CA . THR A 1 113 ? 3.884 16.261 5.497 1.00 91.44 113 THR A CA 1
ATOM 866 C C . THR A 1 113 ? 2.839 16.351 4.384 1.00 91.44 113 THR A C 1
ATOM 868 O O . THR A 1 113 ? 2.801 17.363 3.684 1.00 91.44 113 THR A O 1
ATOM 871 N N . LEU A 1 114 ? 2.029 15.303 4.212 1.00 76.69 114 LEU A N 1
ATOM 872 C CA . LEU A 1 114 ? 0.941 15.211 3.235 1.00 76.69 114 LEU A CA 1
ATOM 873 C C . LEU A 1 114 ? -0.392 15.598 3.883 1.00 76.69 114 LEU A C 1
ATOM 875 O O . LEU A 1 114 ? -1.213 16.216 3.172 1.00 76.69 114 LEU A O 1
#

Foldseek 3Di:
DVVVVVPVLVVDQAAEDEPPDDDDDDDDDDPVVLVPDDPVVNVVVVVVVVVVSVVVVVVVVVCVVVVVVVSVPGPRHYYYDDPVVCVVVVVVVCVPPCVVCVVVVVVVVVVVVD

pLDDT: mean 89.73, std 8.58, range [48.56, 98.25]

Secondary structure (DSSP, 8-state):
-HHHHTTGGGT-S-EEE-------------HHHHHHS-HHHHHHHHHHHHHHHHHHHHHHHHHHHHHHHHHHTSSSPEEEPPGGGGHHHHHHHHHHHTTT-THHHHHHHHHTT-

Radius of gyration: 19.29 Å; chains: 1; bounding box: 47×29×46 Å

Sequence (114 aa):
EFSWNQRFDKVSKSILQMNAVFMPMAAVVSGRVWQSLPAADKELITKAVKSTLDAQIDELAGAEPALIENFKGTSVPVRQVATKDTEAVIAEFDKIWLPKAPVLAELRKVGATL